Protein AF-A0A7X8WWK7-F1 (afdb_monomer)

Solvent-accessible surface area (backbone atoms only — not comparable to full-atom values): 6922 Å² total; per-residue (Å²): 130,82,70,82,31,35,56,47,48,53,32,58,76,71,75,46,52,72,66,55,52,54,67,74,61,77,62,62,71,76,53,50,57,50,53,49,36,31,48,67,53,77,44,80,77,50,75,66,59,37,53,52,53,18,62,75,68,74,51,58,56,63,66,54,57,37,53,60,57,43,50,49,28,31,52,52,10,46,50,51,46,5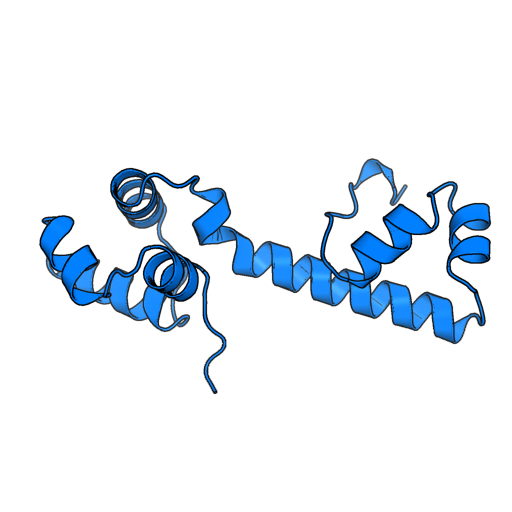2,54,36,54,76,68,72,46,51,58,61,54,48,15,67,74,70,76,42,57,36,67,58,52,54,31,24,42,66,25,74,40,78,81,54,72,88,75,73,114

Secondary structure (DSSP, 8-state):
-PPP-HHHHHHHHHT--HHHHHHHHT--HHHHHHHHHHHTTSSPPPHHHHHHHHHHHT--HHHHHHHHHHHHHHHHHHHHHHHHHHTT--HHHHHHHHTS-HHHHHHHHTTSS---GGG--

Sequence (121 aa):
MSSRNNLSRILSEKGLTLDQLINDLDVPVSYIEEITEIYLGRKEFSPDILRIVAKHLDVKEEDLLSYKRRNLYHNIGAQLRQAREKKGLTLVELGKISGVSYTHISEIERGKTSPSLKTLD

Structure (mmCIF, N/CA/C/O backbone):
data_AF-A0A7X8WWK7-F1
#
_entry.id   AF-A0A7X8WWK7-F1
#
loop_
_atom_site.group_PDB
_atom_site.id
_atom_site.type_symbol
_atom_site.label_atom_id
_atom_site.label_alt_id
_atom_site.label_comp_id
_atom_site.label_asym_id
_atom_site.label_entity_id
_atom_site.label_seq_id
_atom_site.pdbx_PDB_ins_code
_atom_site.Cartn_x
_atom_site.Cartn_y
_atom_site.Cartn_z
_atom_site.occupancy
_atom_site.B_iso_or_equiv
_atom_site.auth_seq_id
_atom_site.auth_comp_id
_atom_site.auth_asym_id
_atom_site.auth_atom_id
_atom_site.pdbx_PDB_model_num
ATOM 1 N N . MET A 1 1 ? 16.252 -7.117 6.176 1.00 36.88 1 MET A N 1
ATOM 2 C CA . MET A 1 1 ? 15.307 -7.559 5.129 1.00 36.88 1 MET A CA 1
ATOM 3 C C . MET A 1 1 ? 14.628 -6.309 4.600 1.00 36.88 1 MET A C 1
ATOM 5 O O . MET A 1 1 ? 13.880 -5.705 5.356 1.00 36.88 1 MET A O 1
ATOM 9 N N . SER A 1 2 ? 14.967 -5.845 3.394 1.00 42.97 2 SER A N 1
ATOM 10 C CA . SER A 1 2 ? 14.315 -4.662 2.814 1.00 42.97 2 SER A CA 1
ATOM 11 C C . SER A 1 2 ? 12.821 -4.929 2.691 1.00 42.97 2 SER A C 1
ATOM 13 O O . SER A 1 2 ? 12.426 -5.936 2.100 1.00 42.97 2 SER A O 1
ATOM 15 N N . SER A 1 3 ? 11.995 -4.073 3.289 1.00 53.34 3 SER A N 1
ATOM 16 C CA . SER A 1 3 ? 10.547 -4.177 3.140 1.00 53.34 3 SER A CA 1
ATOM 17 C C . SER A 1 3 ? 10.185 -4.122 1.658 1.00 53.34 3 SER A C 1
ATOM 19 O O . SER A 1 3 ? 10.572 -3.186 0.960 1.00 53.34 3 SER A O 1
ATOM 21 N N . ARG A 1 4 ? 9.452 -5.130 1.171 1.00 65.62 4 ARG A N 1
ATOM 22 C CA . ARG A 1 4 ? 8.923 -5.143 -0.200 1.00 65.62 4 ARG A CA 1
ATOM 23 C C . ARG A 1 4 ? 8.064 -3.895 -0.421 1.00 65.62 4 ARG A C 1
ATOM 25 O O . ARG A 1 4 ? 7.094 -3.688 0.307 1.00 65.62 4 ARG A O 1
ATOM 32 N N . ASN A 1 5 ? 8.399 -3.086 -1.423 1.00 82.38 5 ASN A N 1
ATOM 33 C CA . ASN A 1 5 ? 7.530 -2.004 -1.894 1.00 82.38 5 ASN A CA 1
ATOM 34 C C . ASN A 1 5 ? 6.419 -2.555 -2.807 1.00 82.38 5 ASN A C 1
ATOM 36 O O . ASN A 1 5 ? 6.406 -3.732 -3.181 1.00 82.38 5 ASN A O 1
ATOM 40 N N . ASN A 1 6 ? 5.492 -1.685 -3.199 1.00 87.19 6 ASN A N 1
ATOM 41 C CA . ASN A 1 6 ? 4.350 -2.063 -4.026 1.00 87.19 6 ASN A CA 1
ATOM 42 C C . ASN A 1 6 ? 4.712 -2.565 -5.420 1.00 87.19 6 ASN A C 1
ATOM 44 O O . ASN A 1 6 ? 4.076 -3.512 -5.872 1.00 87.19 6 ASN A O 1
ATOM 48 N N . LEU A 1 7 ? 5.711 -1.973 -6.077 1.00 90.38 7 LEU A N 1
ATOM 49 C CA . LEU A 1 7 ? 6.131 -2.410 -7.406 1.00 90.38 7 LEU A CA 1
ATOM 50 C C . LEU A 1 7 ? 6.615 -3.862 -7.359 1.00 90.38 7 LEU A C 1
ATOM 52 O O . LEU A 1 7 ? 6.128 -4.700 -8.112 1.00 90.38 7 LEU A O 1
ATOM 56 N N . SER A 1 8 ? 7.481 -4.189 -6.394 1.00 90.81 8 SER A N 1
ATOM 57 C CA . SER A 1 8 ? 7.988 -5.554 -6.208 1.00 90.81 8 SER A CA 1
ATOM 58 C C . SER A 1 8 ? 6.877 -6.574 -5.932 1.00 90.81 8 SER A C 1
ATOM 60 O O . SER A 1 8 ? 6.906 -7.697 -6.440 1.00 90.81 8 SER A O 1
ATOM 62 N N . ARG A 1 9 ? 5.856 -6.171 -5.165 1.00 89.38 9 ARG A N 1
ATOM 63 C CA . ARG A 1 9 ? 4.682 -6.996 -4.870 1.00 89.38 9 ARG A CA 1
ATOM 64 C C . ARG A 1 9 ? 3.825 -7.224 -6.117 1.00 89.38 9 ARG A C 1
ATOM 66 O O . ARG A 1 9 ? 3.484 -8.367 -6.388 1.00 89.38 9 ARG A O 1
ATOM 73 N N . ILE A 1 10 ? 3.502 -6.166 -6.862 1.00 91.25 10 ILE A N 1
ATOM 74 C CA . ILE A 1 10 ? 2.649 -6.242 -8.059 1.00 91.25 10 ILE A CA 1
ATOM 75 C C . ILE A 1 10 ? 3.312 -7.100 -9.140 1.00 91.25 10 ILE A C 1
ATOM 77 O O . ILE A 1 10 ? 2.645 -7.937 -9.742 1.00 91.25 10 ILE A O 1
ATOM 81 N N . LEU A 1 11 ? 4.625 -6.952 -9.341 1.00 93.50 11 LEU A N 1
ATOM 82 C CA . LEU A 1 11 ? 5.373 -7.806 -10.266 1.00 93.50 11 LEU A CA 1
ATOM 83 C C . LEU A 1 11 ? 5.316 -9.280 -9.847 1.00 93.50 11 LEU A C 1
ATOM 85 O O . LEU A 1 11 ? 4.998 -10.135 -10.668 1.00 93.50 11 LEU A O 1
ATOM 89 N N . SER A 1 12 ? 5.499 -9.568 -8.553 1.00 91.44 12 SER A N 1
ATOM 90 C CA . SER A 1 12 ? 5.373 -10.935 -8.025 1.00 91.44 12 SER A CA 1
ATOM 91 C C . SER A 1 12 ? 3.966 -11.521 -8.223 1.00 91.44 12 SER A C 1
ATOM 93 O O . SER A 1 12 ? 3.838 -12.685 -8.586 1.00 91.44 12 SER A O 1
ATOM 95 N N . GLU A 1 13 ? 2.911 -10.730 -8.001 1.00 91.12 13 GLU A N 1
ATOM 96 C CA . GLU A 1 13 ? 1.511 -11.147 -8.191 1.00 91.12 13 GLU A CA 1
ATOM 97 C C . GLU A 1 13 ? 1.179 -11.429 -9.664 1.00 91.12 13 GLU A C 1
ATOM 99 O O . GLU A 1 13 ? 0.385 -12.322 -9.951 1.00 91.12 13 GLU A O 1
ATOM 104 N N . LYS A 1 14 ? 1.803 -10.697 -10.593 1.00 92.94 14 LYS A N 1
ATOM 105 C CA . LYS A 1 14 ? 1.635 -10.875 -12.043 1.00 92.94 14 LYS A CA 1
ATOM 106 C C . LYS A 1 14 ? 2.604 -11.896 -12.653 1.00 92.94 14 LYS A C 1
ATOM 108 O O . LYS A 1 14 ? 2.519 -12.150 -13.849 1.00 92.94 14 LYS A O 1
ATOM 113 N N . GLY A 1 15 ? 3.504 -12.487 -11.861 1.00 94.81 15 GLY A N 1
ATOM 114 C CA . GLY A 1 15 ? 4.510 -13.434 -12.356 1.00 94.81 15 GLY A CA 1
ATOM 115 C C . GLY A 1 15 ? 5.556 -12.799 -13.279 1.00 94.81 15 GLY A C 1
ATOM 116 O O . GLY A 1 15 ? 6.110 -13.490 -14.128 1.00 94.81 15 GLY A O 1
ATOM 117 N N . LEU A 1 16 ? 5.804 -11.496 -13.124 1.00 94.56 16 LEU A N 1
ATOM 118 C CA . LEU A 1 16 ? 6.740 -10.715 -13.932 1.00 94.56 16 LEU A CA 1
ATOM 119 C C . LEU A 1 16 ? 8.035 -10.443 -13.162 1.00 94.56 16 LEU A C 1
ATOM 121 O O . LEU A 1 16 ? 8.025 -10.248 -11.943 1.00 94.56 16 LEU A O 1
ATOM 125 N N . THR A 1 17 ? 9.156 -10.378 -13.876 1.00 95.44 17 THR A N 1
ATOM 126 C CA . THR A 1 17 ? 10.435 -9.905 -13.333 1.00 95.44 17 THR A CA 1
ATOM 127 C C . THR A 1 17 ? 10.619 -8.406 -13.570 1.00 95.44 17 THR A C 1
ATOM 129 O O . THR A 1 17 ? 9.955 -7.798 -14.410 1.00 95.44 17 THR A O 1
ATOM 132 N N . LEU A 1 18 ? 11.547 -7.796 -12.824 1.00 94.50 18 LEU A N 1
ATOM 133 C CA . LEU A 1 18 ? 11.944 -6.406 -13.059 1.00 94.50 18 LEU A CA 1
ATOM 134 C C . LEU A 1 18 ? 12.518 -6.221 -14.474 1.00 94.50 18 LEU A C 1
ATOM 136 O O . LEU A 1 18 ? 12.170 -5.254 -15.144 1.00 94.50 18 LEU A O 1
ATOM 140 N N . ASP A 1 19 ? 13.336 -7.167 -14.940 1.00 94.62 19 ASP A N 1
ATOM 141 C CA . ASP A 1 19 ? 13.945 -7.109 -16.273 1.00 94.62 19 ASP A CA 1
ATOM 142 C C . ASP A 1 19 ? 12.896 -7.199 -17.385 1.00 94.62 19 ASP A C 1
ATOM 144 O O . ASP A 1 19 ? 12.993 -6.484 -18.376 1.00 94.62 19 ASP A O 1
ATOM 148 N N . GLN A 1 20 ? 11.868 -8.040 -17.215 1.00 94.75 20 GLN A N 1
ATOM 149 C CA . GLN A 1 20 ? 10.743 -8.111 -18.153 1.00 94.75 20 GLN A CA 1
ATOM 150 C C . GLN A 1 20 ? 10.015 -6.768 -18.233 1.00 94.75 20 GLN A C 1
ATOM 152 O O . GLN A 1 20 ? 9.860 -6.236 -19.325 1.00 94.75 20 GLN A O 1
ATOM 157 N N . LEU A 1 21 ? 9.677 -6.167 -17.084 1.00 95.38 21 LEU A N 1
ATOM 158 C CA . LEU A 1 21 ? 9.069 -4.834 -17.051 1.00 95.38 21 LEU A CA 1
ATOM 159 C C . LEU A 1 21 ? 9.939 -3.794 -17.776 1.00 95.38 21 LEU A C 1
ATOM 161 O O . LEU A 1 21 ? 9.428 -3.021 -18.575 1.00 95.38 21 LEU A O 1
ATOM 165 N N . ILE A 1 22 ? 11.242 -3.745 -17.489 1.00 94.38 22 ILE A N 1
ATOM 166 C CA . ILE A 1 22 ? 12.154 -2.759 -18.088 1.00 94.38 22 ILE A CA 1
ATOM 167 C C . ILE A 1 22 ? 12.224 -2.923 -19.609 1.00 94.38 22 ILE A C 1
ATOM 169 O O . ILE A 1 22 ? 12.148 -1.928 -20.329 1.00 94.38 22 ILE A O 1
ATOM 173 N N . ASN A 1 23 ? 12.347 -4.163 -20.086 1.00 92.69 23 ASN A N 1
ATOM 174 C CA . ASN A 1 23 ? 12.437 -4.457 -21.514 1.00 92.69 23 ASN A CA 1
ATOM 175 C C . ASN A 1 23 ? 11.129 -4.137 -22.250 1.00 92.69 23 ASN A C 1
ATOM 177 O O . ASN A 1 23 ? 11.175 -3.637 -23.371 1.00 92.69 23 ASN A O 1
ATOM 181 N N . ASP A 1 24 ? 9.979 -4.368 -21.616 1.00 94.06 24 ASP A N 1
ATOM 182 C CA . ASP A 1 24 ? 8.672 -4.127 -22.231 1.00 94.06 24 ASP A CA 1
ATOM 183 C C . ASP A 1 24 ? 8.266 -2.640 -22.239 1.00 94.06 24 ASP A C 1
ATOM 185 O O . ASP A 1 24 ? 7.369 -2.239 -22.986 1.00 94.06 24 ASP A O 1
ATOM 189 N N . LEU A 1 25 ? 8.898 -1.807 -21.404 1.00 89.62 25 LEU A N 1
ATOM 190 C CA . LEU A 1 25 ? 8.582 -0.383 -21.287 1.00 89.62 25 LEU A CA 1
ATOM 191 C C . LEU A 1 25 ? 9.197 0.493 -22.388 1.00 89.62 25 LEU A C 1
ATOM 193 O O . LEU A 1 25 ? 8.717 1.611 -22.565 1.00 89.62 25 LEU A O 1
ATOM 197 N N . ASP A 1 26 ? 10.220 0.012 -23.105 1.00 86.62 26 ASP A N 1
ATOM 198 C CA . ASP A 1 26 ? 10.961 0.761 -24.140 1.00 86.62 26 ASP A CA 1
ATOM 199 C C . ASP A 1 26 ? 11.279 2.213 -23.718 1.00 86.62 26 ASP A C 1
ATOM 201 O O . ASP A 1 26 ? 10.877 3.197 -24.345 1.00 86.62 26 ASP A O 1
ATOM 205 N N . VAL A 1 27 ? 11.945 2.358 -22.567 1.00 86.00 27 VAL A N 1
ATOM 206 C CA . VAL A 1 27 ? 12.246 3.659 -21.945 1.00 86.00 27 VAL A CA 1
ATOM 207 C C . VAL A 1 27 ? 13.731 4.026 -22.033 1.00 86.00 27 VAL A C 1
ATOM 209 O O . VAL A 1 27 ? 14.591 3.145 -22.083 1.00 86.00 27 VAL A O 1
ATOM 212 N N . PRO A 1 28 ? 14.076 5.329 -21.976 1.00 91.38 28 PRO A N 1
ATOM 213 C CA . PRO A 1 28 ? 15.465 5.767 -21.882 1.00 91.38 28 PRO A CA 1
ATOM 214 C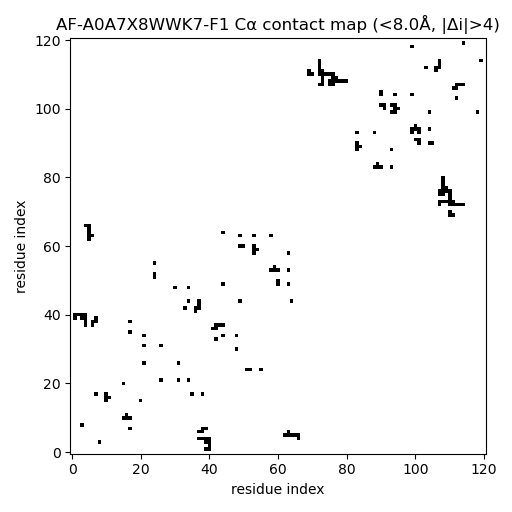 C . PRO A 1 28 ? 16.198 5.162 -20.678 1.00 91.38 28 PRO A C 1
ATOM 216 O O . PRO A 1 28 ? 15.611 4.954 -19.618 1.00 91.38 28 PRO A O 1
ATOM 219 N N . VAL A 1 29 ? 17.517 4.983 -20.796 1.00 88.56 29 VAL A N 1
ATOM 220 C CA . VAL A 1 29 ? 18.370 4.398 -19.737 1.00 88.56 29 VAL A CA 1
ATOM 221 C C . VAL A 1 29 ? 18.214 5.104 -18.384 1.00 88.56 29 VAL A C 1
ATOM 223 O O . VAL A 1 29 ? 18.213 4.452 -17.343 1.00 88.56 29 VAL A O 1
ATOM 226 N N . SER A 1 30 ? 18.014 6.423 -18.378 1.00 86.56 30 SER A N 1
ATOM 227 C CA . SER A 1 30 ? 17.785 7.191 -17.147 1.00 86.56 30 SER A CA 1
ATOM 228 C C . SER A 1 30 ? 16.531 6.757 -16.379 1.00 86.56 30 SER A C 1
ATOM 230 O O . SER A 1 30 ? 16.484 6.875 -15.157 1.00 86.56 30 SER A O 1
ATOM 232 N N . TYR A 1 31 ? 15.517 6.229 -17.068 1.00 91.44 31 TYR A N 1
ATOM 233 C CA . TYR A 1 31 ? 14.290 5.732 -16.445 1.00 91.44 31 TYR A CA 1
ATOM 234 C C . TYR A 1 31 ? 14.503 4.339 -15.847 1.00 91.44 31 TYR A C 1
ATOM 236 O O . TYR A 1 31 ? 13.890 4.010 -14.835 1.00 91.44 31 TYR A O 1
ATOM 244 N N . ILE A 1 32 ? 15.411 3.543 -16.417 1.00 93.38 32 ILE A N 1
ATOM 245 C CA . ILE A 1 32 ? 15.752 2.201 -15.927 1.00 93.38 32 ILE A CA 1
ATOM 246 C C . ILE A 1 32 ? 16.356 2.270 -14.520 1.00 93.38 32 ILE A C 1
ATOM 248 O O . ILE A 1 32 ? 15.941 1.528 -13.625 1.00 93.38 32 ILE A O 1
ATOM 252 N N . GLU A 1 33 ? 17.307 3.184 -14.306 1.00 92.56 33 GLU A N 1
ATOM 253 C CA . GLU A 1 3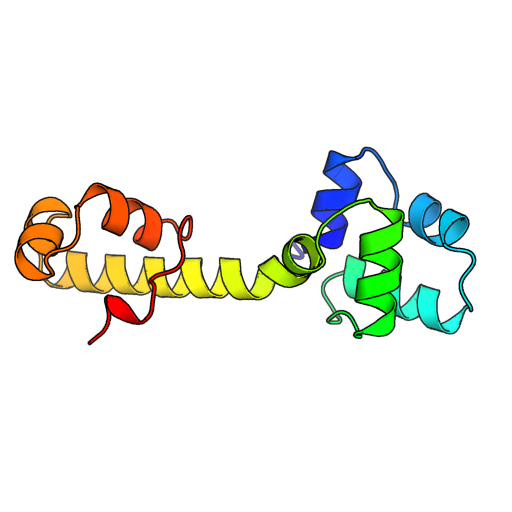3 ? 17.924 3.403 -12.991 1.00 92.56 33 GLU A CA 1
ATOM 254 C C . GLU A 1 33 ? 16.869 3.809 -11.953 1.00 92.56 33 GLU A C 1
ATOM 256 O O . GLU A 1 33 ? 16.808 3.254 -10.854 1.00 92.56 33 GLU A O 1
ATOM 261 N N . GLU A 1 34 ? 15.968 4.718 -12.329 1.00 92.69 34 GLU A N 1
ATOM 262 C CA . GLU A 1 34 ? 14.881 5.155 -11.459 1.00 92.69 34 GLU A CA 1
ATOM 263 C C . GLU A 1 34 ? 13.916 4.017 -11.103 1.00 92.69 34 GLU A C 1
ATOM 265 O O . GLU A 1 34 ? 13.624 3.818 -9.922 1.00 92.69 34 GLU A O 1
ATOM 270 N N . ILE A 1 35 ? 13.459 3.239 -12.088 1.00 93.62 35 ILE A N 1
ATOM 271 C CA . ILE A 1 35 ? 12.567 2.089 -11.877 1.00 93.62 35 ILE A CA 1
ATOM 272 C C . ILE A 1 35 ? 13.231 1.050 -10.963 1.00 93.62 35 ILE A C 1
ATOM 274 O O . ILE A 1 35 ? 12.569 0.487 -10.087 1.00 93.62 35 ILE A O 1
ATOM 278 N N . THR A 1 36 ? 14.539 0.835 -11.110 1.00 93.94 36 THR A N 1
ATOM 279 C CA . THR A 1 36 ? 15.310 -0.088 -10.267 1.00 93.94 36 THR A CA 1
ATOM 280 C C . THR A 1 36 ? 15.360 0.388 -8.816 1.00 93.94 36 THR A C 1
ATOM 282 O O . THR A 1 36 ? 15.045 -0.373 -7.900 1.00 93.94 36 THR A O 1
ATOM 285 N N . GLU A 1 37 ? 15.681 1.659 -8.578 1.00 92.19 37 GLU A N 1
ATOM 286 C CA . GLU A 1 37 ? 15.722 2.226 -7.225 1.00 92.19 37 GLU A CA 1
ATOM 287 C C . GLU A 1 37 ? 14.330 2.252 -6.564 1.00 92.19 37 GLU A C 1
ATOM 289 O O . GLU A 1 37 ? 14.200 1.994 -5.361 1.00 92.19 37 GLU A O 1
ATOM 294 N N . ILE A 1 38 ? 13.268 2.464 -7.348 1.00 90.69 38 ILE A N 1
ATOM 295 C CA . ILE A 1 38 ? 11.879 2.311 -6.895 1.00 90.69 38 ILE A CA 1
ATOM 296 C C . ILE A 1 38 ? 11.587 0.853 -6.524 1.00 90.69 38 ILE A C 1
ATOM 298 O O . ILE A 1 38 ? 11.056 0.594 -5.443 1.00 90.69 38 ILE A O 1
ATOM 302 N N . TYR A 1 39 ? 11.974 -0.113 -7.365 1.00 91.44 39 TYR A N 1
ATOM 303 C CA . TYR A 1 39 ? 11.811 -1.547 -7.105 1.00 91.44 39 TYR A CA 1
ATOM 304 C C . TYR A 1 39 ? 12.593 -2.023 -5.872 1.00 91.44 39 TYR A C 1
ATOM 306 O O . TYR A 1 39 ? 12.155 -2.947 -5.186 1.00 91.44 39 TYR A O 1
ATOM 314 N N . LEU A 1 40 ? 13.702 -1.372 -5.525 1.00 88.81 40 LEU A N 1
ATOM 315 C CA . LEU A 1 40 ? 14.446 -1.628 -4.287 1.00 88.81 40 LEU A CA 1
ATOM 316 C C . LEU A 1 40 ? 13.861 -0.901 -3.064 1.00 88.81 40 LEU A C 1
ATOM 318 O O . LEU A 1 40 ? 14.289 -1.157 -1.937 1.00 88.81 40 LEU A O 1
ATOM 322 N N . GLY A 1 41 ? 12.870 -0.026 -3.260 1.00 85.69 41 GLY A N 1
ATOM 323 C CA . GLY A 1 41 ? 12.227 0.756 -2.202 1.00 85.69 41 GLY A CA 1
ATOM 324 C C . GLY A 1 41 ? 13.077 1.924 -1.703 1.00 85.69 41 GLY A C 1
ATOM 325 O O . GLY A 1 41 ? 12.872 2.389 -0.585 1.00 85.69 41 GLY A O 1
ATOM 326 N N . ARG A 1 42 ? 14.046 2.365 -2.507 1.00 86.56 42 ARG A N 1
ATOM 327 C CA . ARG A 1 42 ? 14.992 3.440 -2.179 1.00 86.56 42 ARG A CA 1
ATOM 328 C C . ARG A 1 42 ? 14.551 4.796 -2.724 1.00 86.56 42 ARG A C 1
ATOM 330 O O . ARG A 1 42 ? 14.976 5.822 -2.203 1.00 86.56 42 ARG A O 1
ATOM 337 N N . LYS A 1 43 ? 13.680 4.799 -3.737 1.00 86.38 43 LYS A N 1
ATOM 338 C CA . LYS A 1 43 ? 13.151 6.001 -4.388 1.00 86.38 43 LYS A CA 1
ATOM 339 C C . LYS A 1 43 ? 11.625 5.933 -4.505 1.00 86.38 43 LYS A C 1
ATOM 341 O O . LYS A 1 43 ? 11.052 4.851 -4.623 1.00 86.38 43 LYS A O 1
ATOM 346 N N . GLU A 1 44 ? 10.962 7.087 -4.435 1.00 85.00 44 GLU A N 1
ATOM 347 C CA . GLU A 1 44 ? 9.535 7.210 -4.761 1.00 85.00 44 GLU A CA 1
ATOM 348 C C . GLU A 1 44 ? 9.354 7.389 -6.277 1.00 85.00 44 GLU A C 1
ATOM 350 O O . GLU A 1 44 ? 10.254 7.868 -6.966 1.00 85.00 44 GLU A O 1
ATOM 355 N N . PHE A 1 45 ? 8.188 7.009 -6.801 1.00 87.88 45 PHE A N 1
ATOM 356 C CA . PHE A 1 45 ? 7.868 7.235 -8.208 1.00 87.88 45 PHE A CA 1
ATOM 357 C C . PHE A 1 45 ? 7.840 8.733 -8.532 1.00 87.88 45 PHE A C 1
ATOM 359 O O . PHE A 1 45 ? 7.130 9.491 -7.868 1.00 87.88 45 PHE A O 1
ATOM 366 N N . SER A 1 46 ? 8.526 9.149 -9.599 1.00 89.06 46 SER A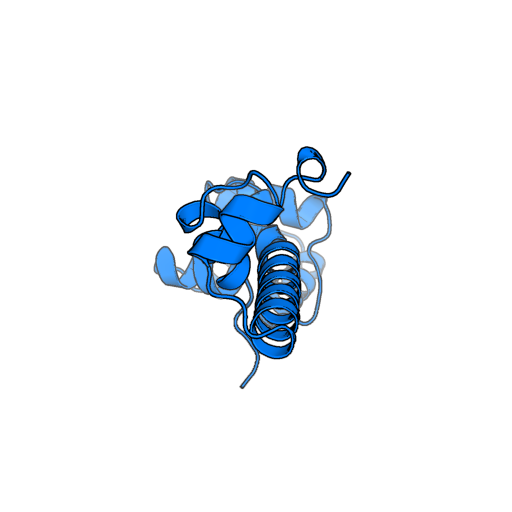 N 1
ATOM 367 C CA . SER A 1 46 ? 8.169 10.403 -10.265 1.00 89.06 46 SER A CA 1
ATOM 368 C C . SER A 1 46 ? 6.810 10.269 -10.973 1.00 89.06 46 SER A C 1
ATOM 370 O O . SER A 1 46 ? 6.400 9.151 -11.309 1.00 89.06 46 SER A O 1
ATOM 372 N N . PRO A 1 47 ? 6.096 11.382 -11.231 1.00 87.56 47 PRO A N 1
ATOM 373 C CA . PRO A 1 47 ? 4.789 11.340 -11.893 1.00 87.56 47 PRO A CA 1
ATOM 374 C C . PRO A 1 47 ? 4.804 10.639 -13.258 1.00 87.56 47 PRO A C 1
ATOM 376 O O . PRO A 1 47 ? 3.873 9.907 -13.591 1.00 87.56 47 PRO A O 1
ATOM 379 N N . ASP A 1 48 ? 5.869 10.820 -14.042 1.00 91.19 48 ASP A N 1
ATOM 380 C CA . ASP A 1 48 ? 5.970 10.215 -15.370 1.00 91.19 48 ASP A CA 1
ATOM 381 C C . ASP A 1 48 ? 6.184 8.704 -15.299 1.00 91.19 48 ASP A C 1
ATOM 383 O O . ASP A 1 48 ? 5.444 7.954 -15.941 1.00 91.19 48 ASP A O 1
ATOM 387 N N . ILE A 1 49 ? 7.125 8.243 -14.467 1.00 92.12 49 ILE A N 1
ATOM 388 C CA . ILE A 1 49 ? 7.370 6.809 -14.270 1.00 92.12 49 ILE A CA 1
ATOM 389 C C . ILE A 1 49 ? 6.142 6.130 -13.671 1.00 92.12 49 ILE A C 1
ATOM 391 O O . ILE A 1 49 ? 5.782 5.039 -14.106 1.00 92.12 49 ILE A O 1
ATOM 395 N N . LEU A 1 50 ? 5.466 6.777 -12.717 1.00 91.81 50 LEU A N 1
ATOM 396 C CA . LEU A 1 50 ? 4.232 6.261 -12.130 1.00 91.81 50 LEU A CA 1
ATOM 397 C C . LEU A 1 50 ? 3.194 5.956 -13.209 1.00 91.81 50 LEU A C 1
ATOM 399 O O . LEU A 1 50 ? 2.684 4.841 -13.270 1.00 91.81 50 LEU A O 1
ATOM 403 N N . ARG A 1 51 ? 2.923 6.932 -14.079 1.00 92.50 51 ARG A N 1
ATOM 404 C CA . ARG A 1 51 ? 1.939 6.820 -15.157 1.00 92.50 51 ARG A CA 1
ATOM 405 C C . ARG A 1 51 ? 2.325 5.754 -16.180 1.00 92.50 51 ARG A C 1
ATOM 407 O O . ARG A 1 51 ? 1.468 4.984 -16.612 1.00 92.50 51 ARG A O 1
ATOM 414 N N . ILE A 1 52 ? 3.600 5.699 -16.566 1.00 93.94 52 ILE A N 1
ATOM 415 C CA . ILE A 1 52 ? 4.121 4.720 -17.532 1.00 93.94 52 ILE A CA 1
ATOM 416 C C . ILE A 1 52 ? 3.993 3.297 -16.976 1.00 93.94 52 ILE A C 1
ATOM 418 O O . ILE A 1 52 ? 3.403 2.430 -17.622 1.00 93.94 52 ILE A O 1
ATOM 422 N N . VAL A 1 53 ? 4.477 3.071 -15.752 1.00 93.94 53 VAL A N 1
ATOM 423 C CA . VAL A 1 53 ? 4.445 1.760 -15.092 1.00 93.94 53 VAL A CA 1
ATOM 424 C C . VAL A 1 53 ? 3.008 1.329 -14.792 1.00 93.94 53 VAL A C 1
ATOM 426 O O . VAL A 1 53 ? 2.659 0.178 -15.041 1.00 93.94 53 VAL A O 1
ATOM 429 N N . ALA A 1 54 ? 2.151 2.238 -14.314 1.00 94.19 54 ALA A N 1
ATOM 430 C CA . ALA A 1 54 ? 0.738 1.953 -14.053 1.00 94.19 54 ALA A CA 1
ATOM 431 C C . ALA A 1 54 ? 0.004 1.513 -15.322 1.00 94.19 54 ALA A C 1
ATOM 433 O O . ALA A 1 54 ? -0.675 0.487 -15.321 1.00 94.19 54 ALA A O 1
ATOM 434 N N . LYS A 1 55 ? 0.189 2.265 -16.416 1.00 94.75 55 LYS A N 1
ATOM 435 C CA . LYS A 1 55 ? -0.418 1.962 -17.713 1.00 94.75 55 LYS A CA 1
ATOM 436 C C . LYS A 1 55 ? 0.046 0.612 -18.247 1.00 94.75 55 LYS A C 1
ATOM 438 O O . LYS A 1 55 ? -0.779 -0.161 -18.716 1.00 94.75 55 LYS A O 1
ATOM 443 N N . HIS A 1 56 ? 1.346 0.336 -18.187 1.00 95.56 56 HIS A N 1
ATOM 444 C CA . HIS A 1 56 ? 1.901 -0.913 -18.699 1.00 95.56 56 HIS A CA 1
ATOM 445 C C . HIS A 1 56 ? 1.427 -2.130 -17.895 1.00 95.56 56 HIS A C 1
ATOM 447 O O . HIS A 1 56 ? 1.057 -3.152 -18.464 1.00 95.56 56 HIS A O 1
ATOM 453 N N . LEU A 1 57 ? 1.384 -2.010 -16.566 1.00 94.12 57 LEU A N 1
ATOM 454 C CA . LEU A 1 57 ? 0.948 -3.092 -15.688 1.00 94.12 57 LEU A CA 1
ATOM 455 C C . LEU A 1 57 ? -0.577 -3.250 -15.614 1.00 94.12 57 LEU A C 1
ATOM 457 O O . LEU A 1 57 ? -1.029 -4.194 -14.965 1.00 94.12 57 LEU A O 1
ATOM 461 N N . ASP A 1 58 ? -1.354 -2.363 -16.241 1.00 94.69 58 ASP A N 1
ATOM 462 C CA . ASP A 1 58 ? -2.816 -2.292 -16.130 1.00 94.69 58 ASP A CA 1
ATOM 463 C C . ASP A 1 58 ? -3.278 -2.268 -14.659 1.00 94.69 58 ASP A C 1
ATOM 465 O O . ASP A 1 58 ? -3.997 -3.140 -14.166 1.00 94.69 58 ASP A O 1
ATOM 469 N N . VAL A 1 59 ? -2.757 -1.295 -13.907 1.00 91.19 59 VAL A N 1
ATOM 470 C CA . VAL A 1 59 ? -3.102 -1.049 -12.497 1.00 91.19 59 VAL A CA 1
ATOM 471 C C . VAL A 1 59 ? -3.381 0.431 -12.271 1.00 91.19 59 VAL A C 1
ATOM 473 O O . VAL A 1 59 ? -2.954 1.285 -13.049 1.00 91.19 59 VAL A O 1
ATOM 476 N N . LYS A 1 60 ? -4.068 0.772 -11.178 1.00 90.69 60 LYS A N 1
ATOM 477 C CA . LYS A 1 60 ? -4.235 2.180 -10.808 1.00 90.69 60 LYS A CA 1
ATOM 478 C C . LYS A 1 60 ? -2.932 2.701 -10.211 1.00 90.69 60 LYS A C 1
ATOM 480 O O . LYS A 1 60 ? -2.252 1.997 -9.467 1.00 90.69 60 LYS A O 1
ATOM 485 N N . GLU A 1 61 ? -2.612 3.969 -10.453 1.00 88.81 61 GLU A N 1
ATOM 486 C CA . GLU A 1 61 ? -1.438 4.625 -9.853 1.00 88.81 61 GLU A CA 1
ATOM 487 C C . GLU A 1 61 ? -1.440 4.526 -8.316 1.00 88.81 61 GLU A C 1
ATOM 489 O O . GLU A 1 61 ? -0.405 4.344 -7.671 1.00 88.81 61 GLU A O 1
ATOM 494 N N . GLU A 1 62 ? -2.631 4.558 -7.717 1.00 84.12 62 GLU A N 1
ATOM 495 C CA . GLU A 1 62 ? -2.840 4.377 -6.282 1.00 84.12 62 GLU A CA 1
ATOM 496 C C . GLU A 1 62 ? -2.292 3.038 -5.766 1.00 84.12 62 GLU A C 1
ATOM 498 O O . GLU A 1 62 ? -1.751 2.980 -4.659 1.00 84.12 62 GLU A O 1
ATOM 503 N N . ASP A 1 63 ? -2.369 1.975 -6.571 1.00 86.12 63 ASP A N 1
ATOM 504 C CA . ASP A 1 63 ? -1.886 0.644 -6.206 1.00 86.12 63 ASP A CA 1
ATOM 505 C C . ASP A 1 63 ? -0.355 0.621 -6.079 1.00 86.12 63 ASP A C 1
ATOM 507 O O . ASP A 1 63 ? 0.182 -0.071 -5.207 1.00 86.12 63 ASP A O 1
ATOM 511 N N . LEU A 1 64 ? 0.340 1.443 -6.875 1.00 86.81 64 LEU A N 1
ATOM 512 C CA . LEU A 1 64 ? 1.793 1.629 -6.844 1.00 86.81 64 LEU A CA 1
ATOM 513 C C . LEU A 1 64 ? 2.229 2.565 -5.706 1.00 86.81 64 LEU A C 1
ATOM 515 O O . LEU A 1 64 ? 3.212 2.283 -5.021 1.00 86.81 64 LEU A O 1
ATOM 519 N N . LEU A 1 65 ? 1.458 3.614 -5.408 1.00 80.19 65 LEU A N 1
ATOM 520 C CA . LEU A 1 65 ? 1.770 4.588 -4.349 1.00 80.19 65 LEU A CA 1
ATOM 521 C C . LEU A 1 65 ? 1.385 4.138 -2.928 1.00 80.19 65 LEU A C 1
ATOM 523 O O . LEU A 1 65 ? 1.902 4.664 -1.938 1.00 80.19 65 LEU A O 1
ATOM 527 N N . SER A 1 66 ? 0.464 3.178 -2.799 1.00 65.88 66 SER A N 1
ATOM 528 C CA . SER A 1 66 ? -0.204 2.827 -1.534 1.00 65.88 66 SER A CA 1
ATOM 529 C C . SER A 1 66 ? 0.699 2.387 -0.372 1.00 65.88 66 SER A C 1
ATOM 531 O O . SER A 1 66 ? 0.208 2.294 0.749 1.00 65.88 66 SER A O 1
ATOM 533 N N . TYR A 1 67 ? 2.002 2.164 -0.560 1.00 55.03 67 TYR A N 1
ATOM 534 C CA . TYR A 1 67 ? 2.901 1.711 0.499 1.00 55.03 67 TYR A CA 1
ATOM 535 C C . TYR A 1 67 ? 2.992 2.756 1.616 1.00 55.03 67 TYR A C 1
ATOM 537 O O . TYR A 1 67 ? 2.942 2.407 2.793 1.00 55.03 67 TYR A O 1
ATOM 545 N N . LYS A 1 68 ? 3.015 4.052 1.276 1.00 58.72 68 LYS A N 1
ATOM 546 C CA . LYS A 1 68 ? 3.045 5.134 2.273 1.00 58.72 68 LYS A CA 1
ATOM 547 C C . LYS A 1 68 ? 1.715 5.268 3.012 1.00 58.72 68 LYS A C 1
ATOM 549 O O . LYS A 1 68 ? 1.719 5.363 4.233 1.00 58.72 68 LYS A O 1
ATOM 554 N N . ARG A 1 69 ? 0.577 5.192 2.304 1.00 62.19 69 ARG A N 1
ATOM 555 C CA . ARG A 1 69 ? -0.762 5.235 2.928 1.00 62.19 69 ARG A CA 1
ATOM 556 C C . ARG A 1 69 ? -1.025 4.012 3.799 1.00 62.19 69 ARG A C 1
ATOM 558 O O . ARG A 1 69 ? -1.478 4.165 4.920 1.00 62.19 69 ARG A O 1
ATOM 565 N N . ARG A 1 70 ? -0.701 2.807 3.328 1.00 63.06 70 ARG A N 1
ATOM 566 C CA . ARG A 1 70 ? -0.887 1.569 4.093 1.00 63.06 70 ARG A CA 1
ATOM 567 C C . ARG A 1 70 ? 0.002 1.551 5.334 1.00 63.06 70 ARG A C 1
ATOM 569 O O . ARG A 1 70 ? -0.500 1.209 6.396 1.00 63.06 70 ARG A O 1
ATOM 576 N N . ASN A 1 71 ? 1.264 1.982 5.242 1.00 66.19 71 ASN A N 1
ATOM 577 C CA . ASN A 1 71 ? 2.113 2.140 6.429 1.00 66.19 71 ASN A CA 1
ATOM 578 C C . ASN A 1 71 ? 1.599 3.233 7.368 1.00 66.19 71 ASN A C 1
ATOM 580 O O . ASN A 1 71 ? 1.582 3.028 8.575 1.00 66.19 71 ASN A O 1
ATOM 584 N N . LEU A 1 72 ? 1.131 4.365 6.836 1.00 68.31 72 LEU A N 1
ATOM 585 C CA . LEU A 1 72 ? 0.515 5.420 7.638 1.00 68.31 72 LEU A CA 1
ATOM 586 C C . LEU A 1 72 ? -0.712 4.892 8.392 1.00 68.31 72 LEU A C 1
ATOM 588 O O . LEU A 1 72 ? -0.797 5.062 9.601 1.00 68.31 72 LEU A O 1
ATOM 592 N N . TYR A 1 73 ? -1.628 4.200 7.712 1.00 72.81 73 TYR A N 1
ATOM 593 C CA . TYR A 1 73 ? -2.822 3.625 8.332 1.00 72.81 73 TYR A CA 1
ATOM 594 C C . TYR A 1 73 ? -2.487 2.499 9.302 1.00 72.81 73 TYR A C 1
ATOM 596 O O . TYR A 1 73 ? -3.141 2.378 10.330 1.00 72.81 73 TYR A O 1
ATOM 604 N N . HIS A 1 74 ? -1.456 1.703 9.021 1.00 78.25 74 HIS A N 1
ATOM 605 C CA . HIS A 1 74 ? -0.980 0.687 9.952 1.00 78.25 74 HIS A CA 1
ATOM 606 C C . HIS A 1 74 ? -0.400 1.324 11.222 1.00 78.25 74 HIS A C 1
ATOM 608 O O . HIS A 1 74 ? -0.727 0.897 12.325 1.00 78.25 74 HIS A O 1
ATOM 614 N N . ASN A 1 75 ? 0.385 2.396 11.081 1.00 82.25 75 ASN A N 1
ATOM 615 C CA . ASN A 1 75 ? 0.944 3.141 12.208 1.00 82.25 75 ASN A CA 1
ATOM 616 C C . ASN A 1 75 ? -0.152 3.837 13.031 1.00 82.25 75 ASN A C 1
ATOM 618 O O . ASN A 1 75 ? -0.163 3.715 14.253 1.00 82.25 75 ASN A O 1
ATOM 622 N N . ILE A 1 76 ? -1.106 4.507 12.376 1.00 85.56 76 ILE A N 1
ATOM 623 C CA . ILE A 1 76 ? -2.258 5.140 13.038 1.00 85.56 76 ILE A CA 1
ATOM 624 C C . ILE A 1 76 ? -3.121 4.081 13.734 1.00 85.56 76 ILE A C 1
ATOM 626 O O . ILE A 1 76 ? -3.513 4.259 14.884 1.00 85.56 76 ILE A O 1
ATOM 630 N N . GLY A 1 77 ? -3.385 2.956 13.068 1.00 89.69 77 GLY A N 1
ATOM 631 C CA . GLY A 1 77 ? -4.125 1.833 13.633 1.00 89.69 77 GLY A CA 1
ATOM 632 C C . GLY A 1 77 ? -3.454 1.253 14.877 1.00 89.69 77 GLY A C 1
ATOM 633 O O . GLY A 1 77 ? -4.117 1.022 15.889 1.00 89.69 77 GLY A O 1
ATOM 634 N N . ALA A 1 78 ? -2.132 1.088 14.842 1.00 89.62 78 ALA A N 1
ATOM 635 C CA . ALA A 1 78 ? -1.353 0.631 15.987 1.00 89.62 78 ALA A CA 1
ATOM 636 C C . ALA A 1 78 ? -1.406 1.629 17.158 1.00 89.62 78 ALA A C 1
ATOM 638 O O . ALA A 1 78 ? -1.588 1.221 18.306 1.00 89.62 78 ALA A O 1
ATOM 639 N N . GLN A 1 79 ? -1.311 2.933 16.881 1.00 91.44 79 GLN A N 1
ATOM 640 C CA . GLN A 1 79 ? -1.448 3.983 17.897 1.00 91.44 79 GLN A CA 1
ATOM 641 C C . GLN A 1 79 ? -2.853 4.012 18.510 1.00 91.44 79 GLN A C 1
ATOM 643 O O . GLN A 1 79 ? -2.987 4.124 19.730 1.00 91.44 79 GLN A O 1
ATOM 648 N N . LEU A 1 80 ? -3.897 3.857 17.690 1.00 92.50 80 LEU A N 1
ATOM 649 C CA . LEU A 1 80 ? -5.281 3.767 18.155 1.00 92.50 80 LEU A CA 1
ATOM 650 C C . LEU A 1 80 ? -5.466 2.573 19.095 1.00 92.50 80 LEU A C 1
ATOM 652 O O . LEU A 1 80 ? -5.995 2.735 20.196 1.00 92.50 80 LEU A O 1
ATOM 656 N N . ARG A 1 81 ? -4.961 1.400 18.695 1.00 93.94 81 ARG A N 1
ATOM 657 C CA . ARG A 1 81 ? -4.986 0.190 19.518 1.00 93.94 81 ARG A CA 1
ATOM 658 C C . ARG A 1 81 ? -4.295 0.412 20.858 1.00 93.94 81 ARG A C 1
ATOM 660 O O . ARG A 1 81 ? -4.867 0.107 21.902 1.00 93.94 81 ARG A O 1
ATOM 667 N N . GLN A 1 82 ? -3.098 0.993 20.835 1.00 95.75 82 GLN A N 1
ATOM 668 C CA . GLN A 1 82 ? -2.331 1.274 22.044 1.00 95.75 82 GLN A CA 1
ATOM 669 C C . GLN A 1 82 ? -3.075 2.239 22.979 1.00 95.75 82 GLN A C 1
ATOM 671 O O . GLN A 1 82 ? -3.132 2.013 24.187 1.00 95.75 82 GLN A O 1
ATOM 676 N N . ALA A 1 83 ? -3.678 3.300 22.438 1.00 94.94 83 ALA A N 1
ATOM 677 C CA . ALA A 1 83 ? -4.460 4.256 23.216 1.00 94.94 83 ALA A CA 1
ATOM 678 C C . ALA A 1 83 ? -5.723 3.617 23.819 1.00 94.94 83 ALA A C 1
ATOM 680 O O . ALA A 1 83 ? -6.048 3.883 24.979 1.00 94.94 83 ALA A O 1
ATOM 681 N N . ARG A 1 84 ? -6.413 2.758 23.057 1.00 96.44 84 ARG A N 1
ATOM 682 C CA . ARG A 1 84 ? -7.585 2.004 23.517 1.00 96.44 84 ARG A CA 1
ATOM 683 C C . ARG A 1 84 ? -7.220 1.069 24.671 1.00 96.44 84 ARG A C 1
ATOM 685 O O . ARG A 1 84 ? -7.862 1.114 25.719 1.00 96.44 84 ARG A O 1
ATOM 692 N N . GLU A 1 85 ? -6.173 0.267 24.496 1.00 96.56 85 GLU A N 1
ATOM 693 C CA . GLU A 1 85 ? -5.699 -0.694 25.498 1.00 96.56 85 GLU A CA 1
ATOM 694 C C . GLU A 1 85 ? -5.179 0.011 26.760 1.00 96.56 85 GLU A C 1
ATOM 696 O O . GLU A 1 85 ? -5.511 -0.405 27.868 1.00 96.56 85 GLU A O 1
ATOM 701 N N . LYS A 1 86 ? -4.470 1.142 26.626 1.00 96.88 86 LYS A N 1
ATOM 702 C CA . LYS A 1 86 ? -4.022 1.961 27.770 1.00 96.88 86 LYS A CA 1
ATOM 703 C C . LYS A 1 86 ? -5.185 2.517 28.601 1.00 96.88 86 LYS A C 1
ATOM 705 O O . LYS A 1 86 ? -5.024 2.746 29.796 1.00 96.88 86 LYS A O 1
ATOM 710 N N . LYS A 1 87 ? -6.346 2.736 27.980 1.00 96.06 87 LYS A N 1
ATOM 711 C CA . LYS A 1 87 ? -7.586 3.148 28.656 1.00 96.06 87 LYS A CA 1
ATOM 712 C C . LYS A 1 87 ? -8.421 1.963 29.167 1.00 96.06 87 LYS A C 1
ATOM 714 O O . LYS A 1 87 ? -9.492 2.195 29.715 1.00 96.06 87 LYS A O 1
ATOM 719 N N . GLY A 1 88 ? -7.968 0.720 28.981 1.00 97.00 88 GLY A N 1
ATOM 720 C CA . GLY A 1 88 ? -8.699 -0.484 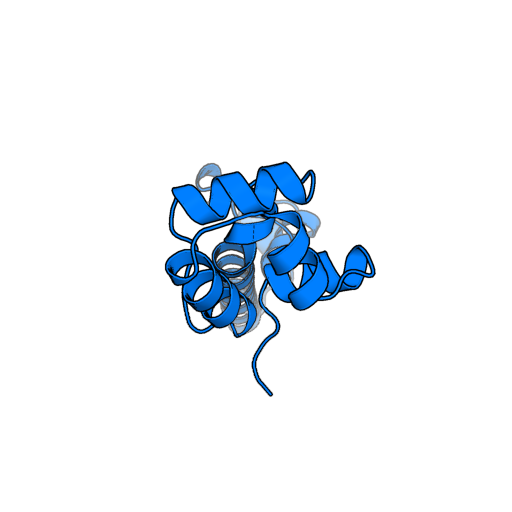29.388 1.00 97.00 88 GLY A CA 1
ATOM 721 C C . GLY A 1 88 ? -9.971 -0.751 28.578 1.00 97.00 88 GLY A C 1
ATOM 722 O O . GLY A 1 88 ? -10.833 -1.488 29.040 1.00 97.00 88 GLY A O 1
ATOM 723 N N . LEU A 1 89 ? -10.106 -0.151 27.391 1.00 96.94 89 LEU A N 1
ATOM 724 C CA . LEU A 1 89 ? -11.324 -0.233 26.588 1.00 96.94 89 LEU A CA 1
ATOM 725 C C . LEU A 1 89 ? -11.307 -1.446 25.648 1.00 96.94 89 LEU A C 1
ATOM 727 O O . LEU A 1 89 ? -10.325 -1.729 24.952 1.00 96.94 89 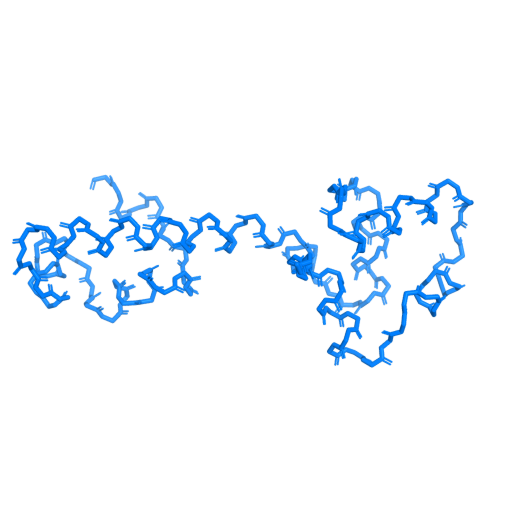LEU A O 1
ATOM 731 N N . THR A 1 90 ? -12.443 -2.119 25.534 1.00 97.44 90 THR A N 1
ATOM 732 C CA . THR A 1 90 ? -12.723 -3.066 24.450 1.00 97.44 90 THR A CA 1
ATOM 733 C C . THR A 1 90 ? -13.046 -2.325 23.147 1.00 97.44 90 THR A C 1
ATOM 735 O O . THR A 1 90 ? -13.383 -1.139 23.140 1.00 97.44 90 THR A O 1
ATOM 738 N N . LEU A 1 91 ? -12.977 -3.025 22.008 1.00 95.75 91 LEU A N 1
ATOM 739 C CA . LEU A 1 91 ? -13.399 -2.470 20.711 1.00 95.75 91 LEU A CA 1
ATOM 740 C C . LEU A 1 91 ? -14.871 -2.023 20.723 1.00 95.75 91 LEU A C 1
ATOM 742 O O . 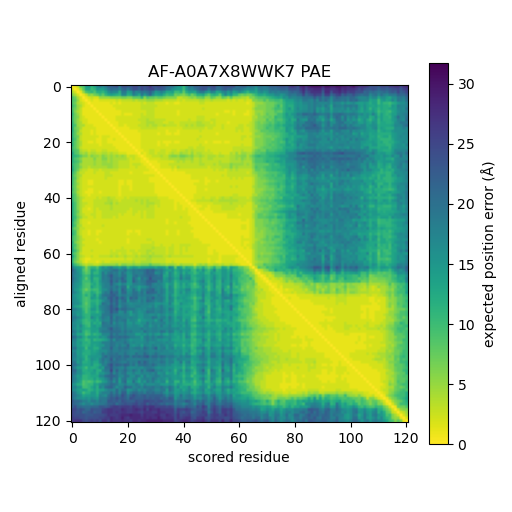LEU A 1 91 ? -15.219 -1.021 20.103 1.00 95.75 91 LEU A O 1
ATOM 746 N N . VAL A 1 92 ? -15.727 -2.761 21.436 1.00 95.81 92 VAL A N 1
ATOM 747 C CA . VAL A 1 92 ? -17.161 -2.463 21.559 1.00 95.81 92 VAL A CA 1
ATOM 748 C C . VAL A 1 92 ? -17.387 -1.195 22.375 1.00 95.81 92 VAL A C 1
ATOM 750 O O . VAL A 1 92 ? -18.197 -0.360 21.985 1.00 95.81 92 VAL A O 1
ATOM 753 N N . GLU A 1 93 ? -16.668 -1.022 23.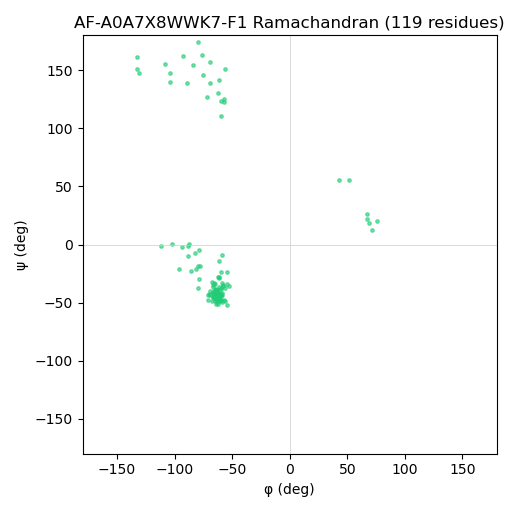484 1.00 96.44 93 GLU A N 1
ATOM 754 C CA . GLU A 1 93 ? -16.763 0.188 24.308 1.00 96.44 93 GLU A CA 1
ATOM 755 C C . GLU A 1 93 ? -16.231 1.412 23.574 1.00 96.44 93 GLU A C 1
ATOM 757 O O . GLU A 1 93 ? -16.910 2.435 23.550 1.00 96.44 93 GLU A O 1
ATOM 762 N N . LEU A 1 94 ? -15.075 1.299 22.909 1.00 94.75 94 LEU A N 1
ATOM 763 C CA . LEU A 1 94 ? -14.560 2.396 22.093 1.00 94.75 94 LEU A CA 1
ATOM 764 C C . LEU A 1 94 ? -15.556 2.776 20.993 1.00 94.75 94 LEU A C 1
ATOM 766 O O . LEU A 1 94 ? -15.794 3.960 20.791 1.00 94.75 94 LEU A O 1
ATOM 770 N N . GLY A 1 95 ? -16.175 1.791 20.337 1.00 94.19 95 GLY A N 1
ATOM 771 C CA . GLY A 1 95 ? -17.181 2.049 19.310 1.00 94.19 95 GLY A CA 1
ATOM 772 C C . GLY A 1 95 ? -18.432 2.754 19.823 1.00 94.19 95 GLY A C 1
ATOM 773 O O . GLY A 1 95 ? -18.938 3.670 19.180 1.00 94.19 95 GLY A O 1
ATOM 774 N N . LYS A 1 96 ? -18.899 2.394 21.023 1.00 93.44 96 LYS A N 1
ATOM 775 C CA . LYS A 1 96 ? -19.998 3.110 21.687 1.00 93.44 96 LYS A CA 1
ATOM 776 C C . LYS A 1 96 ? -19.625 4.559 22.009 1.00 93.44 96 LYS A C 1
ATOM 778 O O . LYS A 1 96 ? -20.459 5.436 21.830 1.00 93.44 96 LYS A O 1
ATOM 783 N N . ILE A 1 97 ? -18.395 4.802 22.471 1.00 92.25 97 ILE A N 1
ATOM 784 C CA . ILE A 1 97 ? -17.907 6.142 22.837 1.00 92.25 97 ILE A CA 1
ATOM 785 C C . ILE A 1 97 ? -17.719 7.025 21.598 1.00 92.25 97 ILE A C 1
ATOM 787 O O . ILE A 1 97 ? -18.070 8.199 21.634 1.00 92.25 97 ILE A O 1
ATOM 791 N N . SER A 1 98 ? -17.165 6.480 20.513 1.00 88.50 98 SER A N 1
ATOM 792 C CA . SER A 1 98 ? -16.843 7.244 19.301 1.00 88.50 98 SER A CA 1
ATOM 793 C C . SER A 1 98 ? -17.987 7.336 18.289 1.00 88.50 98 SER A C 1
ATOM 795 O O . SER A 1 98 ? -17.863 8.054 17.303 1.00 88.50 98 SER A O 1
ATOM 797 N N . GLY A 1 99 ? -19.073 6.579 18.473 1.00 90.12 99 GLY A N 1
ATOM 798 C CA . GLY A 1 99 ? -20.138 6.460 17.471 1.00 90.12 99 GLY A CA 1
ATOM 799 C C . GLY A 1 99 ? -19.735 5.653 16.228 1.00 90.12 99 GLY A C 1
ATOM 800 O O . GLY A 1 99 ? -20.453 5.655 15.229 1.00 90.12 99 GLY A O 1
ATOM 801 N N . VAL A 1 100 ? -18.602 4.944 16.273 1.00 89.88 100 VAL A N 1
ATOM 802 C CA . VAL A 1 100 ? -18.079 4.121 15.172 1.00 89.88 100 VAL A CA 1
ATOM 803 C C . VAL A 1 100 ? -18.327 2.648 15.470 1.00 89.88 100 VAL A C 1
ATOM 805 O O . VAL A 1 100 ? -18.137 2.185 16.590 1.00 89.88 100 VAL A O 1
ATOM 808 N N . SER A 1 101 ? -18.707 1.851 14.469 1.00 92.56 101 SER A N 1
ATOM 809 C CA . SER A 1 101 ? -18.862 0.409 14.698 1.00 92.56 101 SER A CA 1
ATOM 810 C C . SER A 1 101 ? -17.538 -0.245 15.128 1.00 92.56 101 SER A C 1
ATOM 812 O O . SER A 1 101 ? -16.466 0.059 14.596 1.00 92.56 101 SER A O 1
ATOM 814 N N . TYR A 1 102 ? -17.608 -1.197 16.063 1.00 91.75 102 TYR A N 1
ATOM 815 C CA . TYR A 1 102 ? -16.429 -1.930 16.543 1.00 91.75 102 TYR A CA 1
ATOM 816 C C . TYR A 1 102 ? -15.697 -2.665 15.404 1.00 91.75 102 TYR A C 1
ATOM 818 O O . TYR A 1 102 ? -14.471 -2.777 15.422 1.00 91.75 102 TYR A O 1
ATOM 826 N N . THR A 1 103 ? -16.438 -3.136 14.393 1.00 91.06 103 THR A N 1
ATOM 827 C CA . THR A 1 103 ? -15.890 -3.780 13.193 1.00 91.06 103 THR A CA 1
ATOM 828 C C . THR A 1 103 ? -15.007 -2.813 12.413 1.00 91.06 103 THR A C 1
ATOM 830 O O . THR A 1 103 ? -13.887 -3.165 12.048 1.00 91.06 103 THR A O 1
ATOM 833 N N . HIS A 1 104 ? -15.467 -1.576 12.227 1.00 89.25 104 HIS A N 1
ATOM 834 C CA . HIS A 1 104 ? -14.717 -0.550 11.510 1.00 89.25 104 HIS A CA 1
ATOM 835 C C . HIS A 1 104 ? -13.475 -0.103 12.296 1.00 89.25 104 HIS A C 1
ATOM 837 O O . HIS A 1 104 ? -12.391 0.010 11.731 1.00 89.25 104 HIS A O 1
ATOM 843 N N . ILE A 1 105 ? -13.580 0.041 13.623 1.00 91.38 105 ILE A N 1
ATOM 844 C CA . ILE A 1 105 ? -12.414 0.282 14.493 1.00 91.38 105 ILE A CA 1
ATOM 845 C C . ILE A 1 105 ? -11.396 -0.856 14.355 1.00 91.38 105 ILE A C 1
ATOM 847 O O . ILE A 1 105 ? -10.204 -0.603 14.205 1.00 91.38 105 ILE A O 1
ATOM 851 N N . SER A 1 106 ? -11.850 -2.112 14.340 1.00 91.81 106 SER A N 1
ATOM 852 C CA . SER A 1 106 ? -10.970 -3.266 14.137 1.00 91.81 106 SER A CA 1
ATOM 853 C C . SER A 1 106 ? -10.263 -3.234 12.777 1.00 91.81 106 SER A C 1
ATOM 855 O O . SER A 1 106 ? -9.115 -3.662 12.660 1.00 91.81 106 SER A O 1
ATOM 857 N N . GLU A 1 107 ? -10.922 -2.766 11.717 1.00 88.75 107 GLU A N 1
ATOM 858 C CA . GLU A 1 107 ? -10.293 -2.561 10.406 1.00 88.75 107 GLU A CA 1
ATOM 859 C C . GLU A 1 107 ? -9.240 -1.450 10.429 1.00 88.75 107 GLU A C 1
ATOM 861 O O . GLU A 1 107 ? -8.164 -1.643 9.856 1.00 88.75 107 GLU A O 1
ATOM 866 N N . ILE A 1 108 ? -9.507 -0.344 11.131 1.00 87.94 108 ILE A N 1
ATOM 867 C CA . ILE A 1 108 ? -8.548 0.753 11.324 1.00 87.94 108 ILE A CA 1
ATOM 868 C C . ILE A 1 108 ? -7.327 0.257 12.104 1.00 87.94 108 ILE A C 1
ATOM 870 O O . ILE A 1 108 ? -6.207 0.430 11.635 1.00 87.94 108 ILE A O 1
ATOM 874 N N . GLU A 1 109 ? -7.516 -0.430 13.238 1.00 91.69 109 GLU A N 1
ATOM 875 C CA . GLU A 1 109 ? -6.412 -0.953 14.064 1.00 91.69 109 GLU A CA 1
ATOM 876 C C . GLU A 1 109 ? -5.504 -1.937 13.309 1.00 91.69 109 GLU A C 1
ATOM 878 O O . GLU A 1 109 ? -4.338 -2.107 13.656 1.00 91.69 109 GLU A O 1
ATOM 883 N N . ARG A 1 110 ? -6.019 -2.574 12.251 1.00 84.75 110 ARG A N 1
ATOM 884 C CA . ARG A 1 110 ? -5.260 -3.476 11.370 1.00 84.75 110 ARG A CA 1
ATOM 885 C C . ARG A 1 110 ? -4.679 -2.781 10.132 1.00 84.75 110 ARG A C 1
ATOM 887 O O . ARG A 1 110 ? -4.023 -3.442 9.328 1.00 84.75 110 ARG A O 1
ATOM 894 N N . GLY A 1 111 ? -4.932 -1.485 9.943 1.00 77.56 111 GLY A N 1
ATOM 895 C CA . GLY A 1 111 ? -4.522 -0.719 8.761 1.00 77.56 111 GLY A CA 1
ATOM 896 C C . GLY A 1 111 ? -5.230 -1.144 7.468 1.00 77.56 111 GLY A C 1
ATOM 897 O O . GLY A 1 111 ? -4.688 -0.945 6.381 1.00 77.56 111 GLY A O 1
ATOM 898 N N . LYS A 1 112 ? -6.407 -1.780 7.571 1.00 72.06 112 LYS A N 1
ATOM 899 C CA . LYS A 1 112 ? -7.183 -2.278 6.420 1.00 72.06 112 LYS A CA 1
ATOM 900 C C . LYS A 1 112 ? -8.092 -1.226 5.796 1.00 72.06 112 LYS A C 1
ATOM 902 O O . LYS A 1 112 ? -8.447 -1.368 4.631 1.00 72.06 112 LYS A O 1
A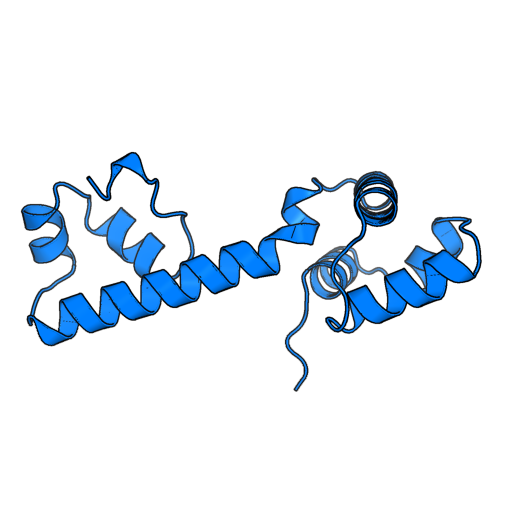TOM 907 N N . THR A 1 113 ? -8.458 -0.198 6.551 1.00 68.75 113 THR A N 1
ATOM 908 C CA . THR A 1 113 ? -9.289 0.904 6.066 1.00 68.75 113 THR A CA 1
ATOM 909 C C . THR A 1 113 ? -8.687 2.244 6.472 1.00 68.75 113 THR A C 1
ATOM 911 O O . THR A 1 113 ? -7.985 2.337 7.482 1.00 68.75 113 THR A O 1
ATOM 914 N N . SER A 1 114 ? -8.936 3.273 5.662 1.00 59.72 114 SER A N 1
ATOM 915 C CA . SER A 1 114 ? -8.560 4.642 6.001 1.00 59.72 114 SER A CA 1
ATOM 916 C C . SER A 1 114 ? -9.487 5.128 7.113 1.00 59.72 114 SER A C 1
ATOM 918 O O . SER A 1 114 ? -10.701 5.119 6.902 1.00 59.72 114 SER A O 1
ATOM 920 N N . PRO A 1 115 ? -8.969 5.638 8.243 1.00 60.88 115 PRO A N 1
ATOM 921 C CA . PRO A 1 115 ? -9.772 6.524 9.068 1.00 60.88 115 PRO A CA 1
ATOM 922 C C . PRO A 1 115 ? -10.140 7.722 8.184 1.00 60.88 115 PRO A C 1
ATOM 924 O O . PRO A 1 115 ? -9.264 8.451 7.718 1.00 60.88 115 PRO A O 1
ATOM 927 N N . SER A 1 116 ? -11.413 7.864 7.814 1.00 55.56 116 SER A N 1
ATOM 928 C CA . SER A 1 116 ? -11.850 9.057 7.091 1.00 55.56 116 SER A CA 1
ATOM 929 C C . SER A 1 116 ? -11.779 10.246 8.046 1.00 55.56 116 SER A C 1
ATOM 931 O O . SER A 1 116 ? -12.182 10.115 9.198 1.00 55.56 116 SER A O 1
ATOM 933 N N . LEU A 1 117 ? -11.310 11.407 7.580 1.00 50.41 117 LEU A N 1
ATOM 934 C CA . LEU A 1 117 ? -11.237 12.628 8.399 1.00 50.41 117 LEU A CA 1
ATOM 935 C C . LEU A 1 117 ? -12.589 13.009 9.034 1.00 50.41 117 LEU A C 1
ATOM 937 O O . LEU A 1 117 ? -12.606 13.597 10.102 1.00 50.41 117 LEU A O 1
ATOM 941 N N . LYS A 1 118 ? -13.716 12.574 8.450 1.00 44.34 118 LYS A N 1
ATOM 942 C CA . LYS A 1 118 ? -15.065 12.733 9.023 1.00 44.34 118 LYS A CA 1
ATOM 943 C C . LYS A 1 118 ? -15.284 12.038 10.373 1.00 44.34 118 LYS A C 1
ATOM 945 O O . LYS A 1 118 ? -16.304 12.273 11.002 1.00 44.34 118 LYS A O 1
ATOM 950 N N . THR A 1 119 ? -14.391 11.142 10.785 1.00 45.97 119 THR A N 1
ATOM 951 C CA . THR A 1 119 ? -14.488 10.391 12.046 1.00 45.97 119 THR A CA 1
ATOM 952 C C . THR A 1 119 ? -13.564 10.954 13.136 1.00 45.97 119 THR A C 1
ATOM 954 O O . THR A 1 119 ? -13.480 10.376 14.215 1.00 45.97 119 THR A O 1
ATOM 957 N N . LEU A 1 120 ? -12.821 12.026 12.836 1.00 44.81 120 LEU A N 1
ATOM 958 C CA . LEU A 1 120 ? -11.814 12.635 13.715 1.00 44.81 120 LEU A CA 1
ATOM 959 C C . LEU A 1 120 ? -12.198 14.035 14.227 1.00 44.81 120 LEU A C 1
ATOM 961 O O . LEU A 1 120 ? -11.410 14.596 14.989 1.00 44.81 120 LEU A O 1
ATOM 965 N N . ASP A 1 121 ? -13.358 14.566 13.828 1.00 35.75 121 ASP A N 1
ATOM 966 C CA . ASP A 1 121 ? -13.953 15.779 14.417 1.00 35.75 121 ASP A CA 1
ATOM 967 C C . ASP A 1 121 ? -14.692 15.464 15.728 1.00 35.75 121 ASP A C 1
ATOM 969 O O . ASP A 1 121 ? -15.393 14.423 15.781 1.00 35.75 121 ASP A O 1
#

Mean predicted aligned error: 9.91 Å

Foldseek 3Di:
DQPFALVLVLCVVVVHDLVRLVVVLPDDPVLSVVSVCLRSVNDDDDPVNLVSSCVVSVHDSCSRRCPVLLVVLQVQLCVLVVVCVVVVHDLPRVCVVQVHHSVVNVCSNRSNDDPDVVSVD

Radius of gyration: 18.77 Å; Cα contacts (8 Å, |Δi|>4): 110; chains: 1; bounding box: 38×29×54 Å

Nearest PDB structures (foldseek):
  8tac-assembly2_B  TM=9.243E-01  e=3.808E-02  synthetic construct
  3f51-assembly1_A  TM=9.418E-01  e=4.227E-02  Corynebacterium glutamicum
  1y7y-assembly1_A  TM=9.357E-01  e=6.418E-02  Aeromonas hydrophila
  2b5a-assembly1_A  TM=9.549E-01  e=9.250E-02  [Bacillus] caldolyticus
  4pu8-assembly1_B  TM=9.220E-01  e=3.788E-01  Shewanella oneidensis MR-1

pLDDT: mean 84.88, std 14.52, range [35.75, 97.44]